Protein AF-X0UCB3-F1 (afdb_monomer_lite)

Secondary structure (DSSP, 8-state):
--HHHHHHHHT-TTS-TTHHHHHHHHHHHHHHHHHHHHHHHHHH--SSS---S--HHHHHHHHHHHHHHHHHHHHHHHHHH-GGGHHHHHHHHHHHHHHHHHHHHH-TTTTT---TTTSS--TT-

Structure (mmCIF, N/CA/C/O backbone):
data_AF-X0UCB3-F1
#
_entry.id   AF-X0UCB3-F1
#
loop_
_atom_site.group_PDB
_atom_site.id
_atom_site.type_symbol
_atom_site.label_atom_id
_atom_site.label_alt_id
_atom_site.label_comp_id
_atom_site.label_asym_id
_atom_site.label_entity_id
_atom_site.label_seq_id
_atom_site.pdbx_PDB_ins_code
_atom_site.Cartn_x
_atom_site.Cartn_y
_atom_site.Cartn_z
_atom_site.occupancy
_atom_site.B_iso_or_equiv
_atom_site.auth_seq_id
_atom_site.auth_comp_id
_atom_site.auth_asym_id
_atom_site.auth_atom_id
_atom_site.pdbx_PDB_model_num
ATOM 1 N N . MET A 1 1 ? -5.791 -3.302 28.616 1.00 54.75 1 MET A N 1
ATOM 2 C CA . MET A 1 1 ? -6.594 -3.937 27.545 1.00 54.75 1 MET A CA 1
ATOM 3 C C . MET A 1 1 ? -7.474 -5.002 28.193 1.00 54.75 1 MET A C 1
ATOM 5 O O . MET A 1 1 ? -6.932 -5.833 28.909 1.00 54.75 1 MET A O 1
ATOM 9 N N . ASN A 1 2 ? -8.802 -4.923 28.057 1.00 68.56 2 ASN A N 1
ATOM 10 C CA . ASN A 1 2 ? -9.739 -5.788 28.790 1.00 68.56 2 ASN A CA 1
ATOM 11 C C . ASN A 1 2 ? -9.780 -7.205 28.178 1.00 68.56 2 ASN A C 1
ATOM 13 O O . ASN A 1 2 ? -10.107 -7.358 27.002 1.00 68.56 2 ASN A O 1
ATOM 17 N N . LYS A 1 3 ? -9.448 -8.232 28.973 1.00 52.47 3 LYS A N 1
ATOM 18 C CA . LYS A 1 3 ? -9.380 -9.638 28.536 1.00 52.47 3 LYS A CA 1
ATOM 19 C C . LYS A 1 3 ? -10.722 -10.189 28.053 1.00 52.47 3 LYS A C 1
ATOM 21 O O . LYS A 1 3 ? -10.729 -10.947 27.089 1.00 52.47 3 LYS A O 1
ATOM 26 N N . GLU A 1 4 ? -11.839 -9.799 28.666 1.00 65.00 4 GLU A N 1
ATOM 27 C CA . GLU A 1 4 ? -13.165 -10.274 28.240 1.00 65.00 4 GLU A CA 1
ATOM 28 C C . GLU A 1 4 ? -13.554 -9.754 26.858 1.00 65.00 4 GLU A C 1
ATOM 30 O O . GLU A 1 4 ? -14.174 -10.455 26.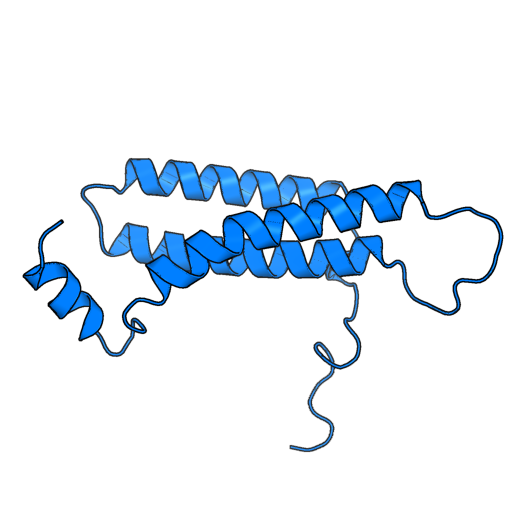062 1.00 65.00 4 GLU A O 1
ATOM 35 N N . TYR A 1 5 ? -13.138 -8.530 26.548 1.00 66.81 5 TYR A N 1
ATOM 36 C CA . TYR A 1 5 ? -13.438 -7.890 25.276 1.00 66.81 5 TYR A CA 1
ATOM 37 C C . TYR A 1 5 ? -12.687 -8.545 24.110 1.00 66.81 5 TYR A C 1
ATOM 39 O O . TYR A 1 5 ? -13.262 -8.803 23.056 1.00 66.81 5 TYR A O 1
ATOM 47 N N . ILE A 1 6 ? -11.413 -8.890 24.328 1.00 60.62 6 ILE A N 1
ATOM 48 C CA . ILE A 1 6 ? -10.615 -9.657 23.360 1.00 60.62 6 ILE A CA 1
ATOM 49 C C . ILE A 1 6 ? -11.225 -11.042 23.135 1.00 60.62 6 ILE A C 1
ATOM 51 O O . ILE A 1 6 ? -11.230 -11.521 22.006 1.00 60.62 6 ILE A O 1
ATOM 55 N N . LYS A 1 7 ? -11.783 -11.655 24.184 1.00 61.16 7 LYS A N 1
ATOM 56 C CA . LYS A 1 7 ? -12.466 -12.948 24.093 1.00 61.16 7 LYS A CA 1
ATOM 57 C C . LYS A 1 7 ? -13.717 -12.873 23.209 1.00 61.16 7 LYS A C 1
ATOM 59 O O . LYS A 1 7 ? -13.836 -13.662 22.286 1.00 61.16 7 LYS A O 1
ATOM 64 N N . LYS A 1 8 ? -14.566 -11.854 23.391 1.00 66.44 8 LYS A N 1
ATOM 65 C CA . LYS A 1 8 ? -15.746 -11.630 22.530 1.00 66.44 8 LYS A CA 1
ATOM 66 C C . LYS A 1 8 ? -15.393 -11.346 21.068 1.00 66.44 8 LYS A C 1
ATOM 68 O O . LYS A 1 8 ? -16.084 -11.813 20.172 1.00 66.44 8 LYS A O 1
ATOM 73 N N . LEU A 1 9 ? -14.320 -10.595 20.811 1.00 62.00 9 LEU A N 1
ATOM 74 C CA . LEU A 1 9 ? -13.821 -10.364 19.447 1.00 62.00 9 LEU A CA 1
ATOM 75 C C . LEU A 1 9 ? -13.249 -11.640 18.816 1.00 62.00 9 LEU A C 1
ATOM 77 O O . LEU A 1 9 ? -13.428 -11.855 17.624 1.00 62.00 9 LEU A O 1
ATOM 81 N N . ALA A 1 10 ? -12.594 -12.483 19.618 1.00 56.69 10 ALA A N 1
ATOM 82 C CA . ALA A 1 10 ? -12.103 -13.801 19.226 1.00 56.69 10 ALA A CA 1
ATOM 83 C C . ALA A 1 10 ? -13.219 -14.848 19.027 1.00 56.69 10 ALA A C 1
ATOM 85 O O . ALA A 1 10 ? -12.976 -15.929 18.506 1.00 56.69 10 ALA A O 1
ATOM 86 N N . GLU A 1 11 ? -14.439 -14.560 19.456 1.00 62.66 11 GLU A N 1
ATOM 87 C CA . GLU A 1 11 ? -15.598 -15.434 19.264 1.00 62.66 11 GLU A CA 1
ATOM 88 C C . GLU A 1 11 ? -16.462 -14.982 18.078 1.00 62.66 11 GLU A C 1
ATOM 90 O O . GLU A 1 11 ? -17.403 -15.681 17.709 1.00 62.66 11 GLU A O 1
ATOM 95 N N . ASN A 1 12 ? -16.153 -13.836 17.455 1.00 63.38 12 ASN A N 1
ATOM 96 C CA . ASN A 1 12 ? -16.884 -13.367 16.287 1.00 63.38 12 ASN A CA 1
ATOM 97 C C . ASN A 1 12 ? -16.484 -14.208 15.059 1.00 63.38 12 ASN A C 1
ATOM 99 O O . ASN A 1 12 ? -15.351 -14.091 14.600 1.00 63.38 12 ASN A O 1
ATOM 103 N N . PRO A 1 13 ? -17.396 -15.007 14.476 1.00 57.25 13 PRO A N 1
ATOM 104 C CA . PRO A 1 13 ? -17.077 -15.893 13.355 1.00 57.25 13 PRO A CA 1
ATOM 105 C C . PRO A 1 13 ? -16.646 -15.143 12.083 1.00 57.25 13 PRO A C 1
ATOM 107 O O . PRO A 1 13 ? -16.062 -15.753 11.191 1.00 57.25 13 PRO A O 1
ATOM 110 N N . ASN A 1 14 ? -16.893 -13.830 12.007 1.00 54.66 14 ASN A N 1
ATOM 111 C CA . ASN A 1 14 ? -16.440 -12.966 10.914 1.00 54.66 14 ASN A CA 1
ATOM 112 C C . ASN A 1 14 ? -15.039 -12.368 11.143 1.00 54.66 14 ASN A C 1
ATOM 114 O O . ASN A 1 14 ? -14.452 -11.832 10.206 1.00 54.66 14 ASN A O 1
ATOM 118 N N . LEU A 1 15 ? -14.501 -12.437 12.366 1.00 52.72 15 LEU A N 1
ATOM 119 C CA . LEU A 1 15 ? -13.152 -11.986 12.697 1.00 52.72 15 LEU A CA 1
ATOM 120 C C . LEU A 1 15 ? -12.299 -13.207 13.028 1.00 52.72 15 LEU A C 1
ATOM 122 O O . LEU A 1 15 ? -12.521 -13.875 14.033 1.00 52.72 15 LEU A O 1
ATOM 126 N N . ILE A 1 16 ? -11.264 -13.476 12.230 1.00 53.28 16 ILE A N 1
ATOM 127 C CA . ILE A 1 16 ? -10.306 -14.518 12.606 1.00 53.28 16 ILE A CA 1
ATOM 128 C C . ILE A 1 16 ? -9.565 -14.038 13.869 1.00 53.28 16 ILE A C 1
ATOM 130 O O . ILE A 1 16 ? -8.893 -12.996 13.837 1.00 53.28 16 ILE A O 1
ATOM 134 N N . PRO A 1 17 ? -9.669 -14.762 14.994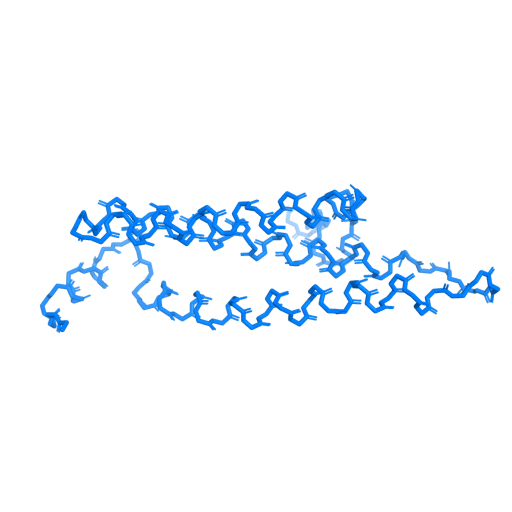 1.00 41.00 17 PRO A N 1
ATOM 135 C CA . PRO A 1 17 ? -9.139 -14.306 16.271 1.00 41.00 17 PRO A CA 1
ATOM 136 C C . PRO A 1 17 ? -7.630 -14.096 16.216 1.00 41.00 17 PRO A C 1
ATOM 138 O O . PRO A 1 17 ? -6.879 -14.988 15.832 1.00 41.00 17 PRO A O 1
ATOM 141 N N . GLY A 1 18 ? -7.168 -12.905 16.601 1.00 48.00 18 GLY A N 1
ATOM 142 C CA . GLY A 1 18 ? -5.739 -12.581 16.631 1.00 48.00 18 GLY A CA 1
ATOM 143 C C . GLY A 1 18 ? -5.111 -12.229 15.277 1.00 48.00 18 GLY A C 1
ATOM 144 O O . GLY A 1 18 ? -3.981 -11.741 15.278 1.00 48.00 18 GLY A O 1
ATOM 145 N N . ILE A 1 19 ? -5.826 -12.368 14.150 1.00 52.34 19 ILE A N 1
ATOM 146 C CA . ILE A 1 19 ? -5.284 -12.002 12.832 1.00 52.34 19 ILE A CA 1
ATOM 147 C C . ILE A 1 19 ? -5.002 -10.506 12.724 1.00 52.34 19 ILE A C 1
ATOM 149 O O . ILE A 1 19 ? -3.965 -10.155 12.190 1.00 52.34 19 ILE A O 1
ATOM 153 N N . TYR A 1 20 ? -5.832 -9.627 13.284 1.00 49.38 20 TYR A N 1
ATOM 154 C CA . TYR A 1 20 ? -5.631 -8.172 13.184 1.00 49.38 20 TYR A CA 1
ATOM 155 C C . TYR A 1 20 ? -4.306 -7.724 13.823 1.00 49.38 20 TYR A C 1
ATOM 157 O O . TYR A 1 20 ? -3.504 -7.033 13.206 1.00 49.38 20 TYR A O 1
ATOM 165 N N . ASN A 1 21 ? -3.990 -8.236 15.018 1.00 47.72 21 ASN A N 1
ATOM 166 C CA . ASN A 1 21 ? -2.721 -7.930 15.687 1.00 47.72 21 ASN A CA 1
ATOM 167 C C . ASN A 1 21 ? -1.498 -8.578 15.019 1.00 47.72 21 ASN A C 1
ATOM 169 O O . ASN A 1 21 ? -0.396 -8.050 15.153 1.00 47.72 21 ASN A O 1
ATOM 173 N N . TYR A 1 22 ? -1.661 -9.717 14.339 1.00 48.78 22 TYR A N 1
ATOM 174 C CA . TYR A 1 22 ? -0.558 -10.408 13.664 1.00 48.78 22 TYR A CA 1
ATOM 175 C C . TYR A 1 22 ? -0.326 -9.909 12.232 1.00 48.78 22 TYR A C 1
ATOM 177 O O . TYR A 1 22 ? 0.825 -9.729 11.840 1.00 48.78 22 TYR A O 1
ATOM 185 N N . CYS A 1 23 ? -1.387 -9.642 11.466 1.00 54.91 23 CYS A N 1
ATOM 186 C CA . CYS A 1 23 ? -1.302 -9.113 10.106 1.00 54.91 23 CYS A CA 1
ATOM 187 C C . CYS A 1 23 ? -0.695 -7.716 10.110 1.00 54.91 23 CYS A C 1
ATOM 189 O O . CYS A 1 23 ? 0.283 -7.502 9.404 1.00 54.91 23 CYS A O 1
ATOM 191 N N . ASP A 1 24 ? -1.190 -6.785 10.929 1.00 62.03 24 ASP A N 1
ATOM 192 C CA . ASP A 1 24 ? -0.751 -5.386 10.835 1.00 62.03 24 ASP A CA 1
ATOM 193 C C . ASP A 1 24 ? 0.691 -5.186 11.321 1.00 62.03 24 ASP A C 1
ATOM 195 O O . ASP A 1 24 ? 1.483 -4.483 10.686 1.00 62.03 24 ASP A O 1
ATOM 199 N N . ARG A 1 25 ? 1.091 -5.884 12.396 1.00 69.75 25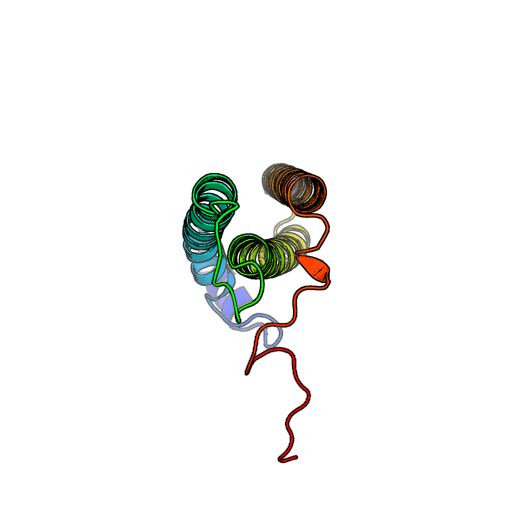 ARG A N 1
ATOM 200 C CA . ARG A 1 25 ? 2.487 -5.861 12.867 1.00 69.75 25 ARG A CA 1
ATOM 201 C C . ARG A 1 25 ? 3.464 -6.436 11.857 1.00 69.75 25 ARG A C 1
ATOM 203 O O . ARG A 1 25 ? 4.626 -6.036 11.858 1.00 69.75 25 ARG A O 1
ATOM 210 N N . TRP A 1 26 ? 3.024 -7.395 11.053 1.00 76.19 26 TRP A N 1
ATOM 211 C CA . TRP A 1 26 ? 3.870 -8.017 10.047 1.00 76.19 26 TRP A CA 1
ATOM 212 C C . TRP A 1 26 ? 3.877 -7.198 8.753 1.00 76.19 26 TRP A C 1
ATOM 214 O O . TRP A 1 26 ? 4.939 -6.973 8.169 1.00 76.19 26 TRP A O 1
ATOM 224 N N . TYR A 1 27 ? 2.722 -6.655 8.356 1.00 84.88 27 TYR A N 1
ATOM 225 C CA . TYR A 1 27 ? 2.586 -5.846 7.152 1.00 84.88 27 TYR A CA 1
ATOM 226 C C . TYR A 1 27 ? 3.386 -4.547 7.208 1.00 84.88 27 TYR A C 1
ATOM 228 O O . TYR A 1 27 ? 3.945 -4.184 6.181 1.00 84.88 27 TYR A O 1
ATOM 236 N N . GLN A 1 28 ? 3.556 -3.894 8.365 1.00 85.56 28 GLN A N 1
ATOM 237 C CA . GLN A 1 28 ? 4.408 -2.693 8.436 1.00 85.56 28 GLN A CA 1
ATOM 238 C C . GLN A 1 28 ? 5.852 -2.969 7.959 1.00 85.56 28 GLN A C 1
ATOM 240 O O . GLN A 1 28 ? 6.417 -2.199 7.184 1.00 85.56 28 GLN A O 1
ATOM 245 N N . HIS A 1 29 ? 6.437 -4.102 8.368 1.00 89.50 29 HIS A N 1
ATOM 246 C CA . HIS A 1 29 ? 7.797 -4.478 7.987 1.00 89.50 29 HIS A CA 1
ATOM 247 C C . HIS A 1 29 ? 7.829 -5.020 6.562 1.00 89.50 29 HIS A C 1
ATOM 249 O O . HIS A 1 29 ? 8.726 -4.686 5.792 1.00 89.50 29 HIS A O 1
ATOM 255 N N . PHE A 1 30 ? 6.827 -5.820 6.195 1.00 92.62 30 PHE A N 1
ATOM 256 C CA . PHE A 1 30 ? 6.711 -6.392 4.862 1.00 92.62 30 PHE A CA 1
ATOM 257 C C . PHE A 1 30 ? 6.555 -5.319 3.773 1.00 92.62 30 PHE A C 1
ATOM 259 O O . PHE A 1 30 ? 7.252 -5.365 2.761 1.00 92.62 30 PHE A O 1
ATOM 266 N N . ILE A 1 31 ? 5.685 -4.327 3.992 1.00 95.00 31 ILE A N 1
ATOM 267 C CA . ILE A 1 31 ? 5.489 -3.192 3.081 1.00 95.00 31 ILE A CA 1
ATOM 268 C C . ILE A 1 31 ? 6.807 -2.435 2.924 1.00 95.00 31 ILE A C 1
ATOM 270 O O . ILE A 1 31 ? 7.233 -2.193 1.797 1.00 95.00 31 ILE A O 1
ATOM 274 N N . TYR A 1 32 ? 7.490 -2.129 4.032 1.00 94.62 32 TYR A N 1
ATOM 275 C CA . TYR A 1 32 ? 8.777 -1.436 3.998 1.00 94.62 32 TYR A CA 1
ATOM 276 C C . TYR A 1 32 ? 9.811 -2.171 3.134 1.00 94.62 32 TYR A C 1
ATOM 278 O O . TYR A 1 32 ? 10.337 -1.588 2.188 1.00 94.62 32 TYR A O 1
ATOM 286 N N . VAL A 1 33 ? 10.064 -3.461 3.390 1.00 95.12 33 VAL A N 1
ATOM 287 C CA . VAL A 1 33 ? 11.091 -4.203 2.636 1.00 95.12 33 VAL A CA 1
ATOM 288 C C . VAL A 1 33 ? 10.738 -4.359 1.156 1.00 95.12 33 VAL A C 1
ATOM 290 O O . VAL A 1 33 ? 11.639 -4.400 0.319 1.00 95.12 33 VAL A O 1
ATOM 293 N N . LYS A 1 34 ? 9.447 -4.434 0.808 1.00 95.38 34 LYS A N 1
ATOM 294 C CA . LYS A 1 34 ? 9.005 -4.520 -0.591 1.00 95.38 34 LYS A CA 1
ATOM 295 C C . LYS A 1 34 ? 9.127 -3.191 -1.324 1.00 95.38 34 LYS A C 1
ATOM 297 O O . LYS A 1 34 ? 9.559 -3.194 -2.471 1.00 95.38 34 LYS A O 1
ATOM 302 N N . LEU A 1 35 ? 8.837 -2.073 -0.664 1.00 96.06 35 LEU A N 1
ATOM 303 C CA . LEU A 1 35 ? 9.050 -0.750 -1.249 1.00 96.06 35 LEU A CA 1
ATOM 304 C C . LEU A 1 35 ? 10.536 -0.429 -1.418 1.00 96.06 35 LEU A C 1
ATOM 306 O O . LEU A 1 35 ? 10.912 0.093 -2.459 1.00 96.06 35 LEU A O 1
ATOM 310 N N . ILE A 1 36 ? 11.388 -0.786 -0.451 1.00 94.25 36 ILE A N 1
ATOM 311 C CA . ILE A 1 36 ? 12.842 -0.620 -0.600 1.00 94.25 36 ILE A CA 1
ATOM 312 C C . ILE A 1 36 ? 13.359 -1.421 -1.796 1.00 94.25 36 ILE A C 1
ATOM 314 O O . ILE A 1 36 ? 14.076 -0.860 -2.616 1.00 94.25 36 ILE A O 1
ATOM 318 N N . ARG A 1 37 ? 12.935 -2.683 -1.954 1.00 92.19 37 ARG A N 1
ATOM 319 C CA . ARG A 1 37 ? 13.303 -3.483 -3.132 1.00 92.19 37 ARG A CA 1
ATOM 320 C C . ARG A 1 37 ? 12.809 -2.884 -4.443 1.00 92.19 37 ARG A C 1
ATOM 322 O O . ARG A 1 37 ? 13.579 -2.831 -5.390 1.00 92.19 37 ARG A O 1
ATOM 329 N N . ALA A 1 38 ? 11.568 -2.400 -4.487 1.00 93.56 38 ALA A N 1
ATOM 330 C CA . ALA A 1 38 ? 11.034 -1.747 -5.679 1.00 93.56 38 ALA A CA 1
ATOM 331 C C . ALA A 1 38 ? 11.866 -0.516 -6.072 1.00 93.56 38 ALA A C 1
ATOM 333 O O . ALA A 1 38 ? 12.231 -0.348 -7.231 1.00 93.56 38 ALA A O 1
ATOM 334 N N . VAL A 1 39 ? 12.213 0.318 -5.087 1.00 92.75 39 VAL A N 1
ATOM 335 C CA . VAL A 1 39 ? 13.025 1.522 -5.299 1.00 92.75 39 VAL A CA 1
ATOM 336 C C . VAL A 1 39 ? 14.448 1.164 -5.724 1.00 92.75 39 VAL A C 1
ATOM 338 O O . VAL A 1 39 ? 14.942 1.747 -6.679 1.00 92.75 39 VAL A O 1
ATOM 341 N N . GLN A 1 40 ? 15.100 0.210 -5.056 1.00 89.44 40 GLN A N 1
ATOM 342 C CA . GLN A 1 40 ? 16.450 -0.238 -5.417 1.00 89.44 40 GLN A CA 1
ATOM 343 C C . GLN A 1 40 ? 16.492 -0.830 -6.827 1.00 89.44 40 GLN A C 1
ATOM 345 O O . GLN A 1 40 ? 17.326 -0.409 -7.622 1.00 89.44 40 GLN A O 1
ATOM 350 N N . GLY A 1 41 ? 15.538 -1.705 -7.167 1.00 86.31 41 GLY A N 1
ATOM 351 C CA . GLY A 1 41 ? 15.422 -2.283 -8.506 1.00 86.31 41 GLY A CA 1
ATOM 352 C C . GLY A 1 41 ? 15.330 -1.211 -9.593 1.00 86.31 41 GLY A C 1
ATOM 353 O O . GLY A 1 41 ? 16.029 -1.295 -10.593 1.00 86.31 41 GLY A O 1
ATOM 354 N N . GLN A 1 42 ? 14.593 -0.123 -9.345 1.00 84.50 42 GLN A N 1
ATOM 355 C CA . GLN A 1 42 ? 14.493 0.991 -10.293 1.00 84.50 42 GLN A CA 1
ATOM 356 C C . GLN A 1 42 ? 15.841 1.684 -10.590 1.00 84.50 42 GLN A C 1
ATOM 358 O O . GLN A 1 42 ? 15.993 2.278 -11.655 1.00 84.50 42 GLN A O 1
ATOM 363 N N . PHE A 1 43 ? 16.802 1.655 -9.661 1.00 79.00 43 PHE A N 1
ATOM 364 C CA . PHE A 1 43 ? 18.133 2.252 -9.847 1.00 79.00 43 PHE A CA 1
ATOM 365 C C . PHE A 1 43 ? 19.190 1.249 -10.330 1.00 79.00 43 PHE A C 1
ATOM 367 O O . PHE A 1 43 ? 20.180 1.663 -10.931 1.00 79.00 43 PHE A O 1
ATOM 374 N N . GLU A 1 44 ? 19.007 -0.040 -10.040 1.00 72.06 44 GLU A N 1
ATOM 375 C CA . GLU A 1 44 ? 19.932 -1.121 -10.410 1.00 72.06 44 GLU A CA 1
ATOM 376 C C . GLU A 1 44 ? 19.687 -1.652 -11.836 1.00 72.06 44 GLU A C 1
ATOM 378 O O . GLU A 1 44 ? 20.585 -2.252 -12.428 1.00 72.06 44 GLU A O 1
ATOM 383 N N . GLU A 1 45 ? 18.516 -1.383 -12.423 1.00 64.12 45 GLU A N 1
ATOM 384 C CA . GLU A 1 45 ? 18.202 -1.660 -13.830 1.00 64.12 45 GLU A CA 1
ATOM 385 C C . GLU A 1 45 ? 19.143 -0.867 -14.769 1.00 64.12 45 GLU A C 1
ATOM 387 O O . GLU A 1 45 ? 18.975 0.330 -15.017 1.00 64.12 45 GLU A O 1
ATOM 392 N N . THR A 1 46 ? 20.174 -1.534 -15.298 1.00 54.66 46 THR A N 1
ATOM 393 C CA . THR A 1 46 ? 21.093 -0.950 -16.290 1.00 54.66 46 THR A CA 1
ATOM 394 C C . THR A 1 46 ? 20.509 -1.059 -17.709 1.00 54.66 46 THR A C 1
ATOM 396 O O . THR A 1 46 ? 19.942 -2.092 -18.055 1.00 54.66 46 THR A O 1
ATOM 399 N N . PRO A 1 47 ? 20.675 -0.050 -18.596 1.00 53.22 47 PRO A N 1
ATOM 400 C CA . PRO A 1 47 ? 20.105 -0.074 -19.956 1.00 53.22 47 PRO A CA 1
ATOM 401 C C . PRO A 1 47 ? 20.688 -1.155 -20.881 1.00 53.22 47 PRO A C 1
ATOM 403 O O . PRO A 1 47 ? 20.258 -1.302 -22.024 1.00 53.22 47 PRO A O 1
ATOM 406 N N . GLN A 1 48 ? 21.728 -1.859 -20.436 1.00 47.94 48 GLN A N 1
ATOM 407 C CA . GLN A 1 48 ? 22.546 -2.741 -21.256 1.00 47.94 48 GLN A CA 1
ATOM 408 C C . GLN A 1 48 ? 22.210 -4.199 -20.956 1.00 47.94 48 GLN A C 1
ATOM 410 O O . GLN A 1 48 ? 22.957 -4.894 -20.284 1.00 47.94 48 GLN A O 1
ATOM 415 N N . GLY A 1 49 ? 21.079 -4.620 -21.524 1.00 53.75 49 GLY A N 1
ATOM 416 C CA . GLY A 1 49 ? 20.870 -5.945 -22.106 1.00 53.75 49 GLY A CA 1
ATOM 417 C C . GLY A 1 49 ? 21.019 -7.152 -21.183 1.00 53.75 49 GLY A C 1
ATOM 418 O O . GLY A 1 49 ? 22.130 -7.625 -20.972 1.00 53.75 49 GLY A O 1
ATOM 419 N N . LEU A 1 50 ? 19.875 -7.713 -20.774 1.00 49.38 50 LEU A N 1
ATOM 420 C CA . LEU A 1 50 ? 19.459 -9.120 -20.964 1.00 49.38 50 LEU A CA 1
ATOM 421 C C . LEU A 1 50 ? 18.231 -9.458 -20.086 1.00 49.38 50 LEU A C 1
ATOM 423 O O . LEU A 1 50 ? 18.168 -10.534 -19.504 1.00 49.38 50 LEU A O 1
ATOM 427 N N . ASP A 1 51 ? 17.227 -8.585 -19.982 1.00 52.44 51 ASP A N 1
ATOM 428 C CA . ASP A 1 51 ? 16.022 -8.946 -19.229 1.00 52.44 51 ASP A CA 1
ATOM 429 C C . ASP A 1 51 ? 14.996 -9.605 -20.153 1.00 52.44 51 ASP A C 1
ATOM 431 O O . ASP A 1 51 ? 14.088 -8.988 -20.701 1.00 52.44 51 ASP A O 1
ATOM 435 N N . GLU A 1 52 ? 15.144 -10.922 -20.295 1.00 52.41 52 GLU A N 1
ATOM 436 C CA . GLU A 1 52 ? 14.066 -11.831 -20.712 1.00 52.41 52 GLU A CA 1
ATOM 437 C C . GLU A 1 52 ? 12.898 -11.831 -19.693 1.00 52.41 52 GLU A C 1
ATOM 439 O O . GLU A 1 52 ? 11.851 -12.438 -19.923 1.00 52.41 52 GLU A O 1
ATOM 444 N N . PHE A 1 53 ? 13.065 -11.131 -18.562 1.00 54.47 53 PHE A N 1
ATOM 445 C CA . PHE A 1 53 ? 12.139 -11.073 -17.441 1.00 54.47 53 PHE A CA 1
ATOM 446 C C . PHE A 1 53 ? 11.480 -9.690 -17.285 1.00 54.47 53 PHE A C 1
ATOM 448 O O . PHE A 1 53 ? 12.103 -8.664 -17.546 1.00 54.47 53 PHE A O 1
ATOM 455 N N . PRO A 1 54 ? 10.212 -9.634 -16.836 1.00 60.88 54 PRO A N 1
ATOM 456 C CA . PRO A 1 54 ? 9.541 -8.380 -16.509 1.00 60.88 54 PRO A CA 1
ATOM 457 C C . PRO A 1 54 ? 10.271 -7.597 -15.412 1.00 60.88 54 PRO A C 1
ATOM 459 O O . PRO A 1 54 ? 10.849 -8.187 -14.502 1.00 60.88 54 PRO A O 1
ATOM 462 N N . LYS A 1 55 ? 10.130 -6.270 -15.452 1.00 70.19 55 LYS A N 1
ATOM 463 C CA . LYS A 1 55 ? 10.691 -5.312 -14.495 1.00 70.19 55 LYS A CA 1
ATOM 464 C C . LYS A 1 55 ? 10.410 -5.708 -13.030 1.00 70.19 55 LYS A C 1
ATOM 466 O O . LYS A 1 55 ? 9.269 -5.623 -12.567 1.00 70.19 55 LYS A O 1
ATOM 471 N N . ASP A 1 56 ? 11.437 -6.138 -12.289 1.00 77.81 56 ASP A N 1
ATOM 472 C CA . ASP A 1 56 ? 11.290 -6.639 -10.905 1.00 77.81 56 ASP A CA 1
ATOM 473 C C . ASP A 1 56 ? 10.767 -5.557 -9.940 1.00 77.81 56 ASP A C 1
ATOM 475 O O . ASP A 1 56 ? 10.031 -5.845 -8.985 1.00 77.81 56 ASP A O 1
ATOM 479 N N . SER A 1 57 ? 11.076 -4.286 -10.223 1.00 90.69 57 SER A N 1
ATOM 480 C CA . SER A 1 57 ? 10.633 -3.149 -9.414 1.00 90.69 57 SER A CA 1
ATOM 481 C C . SER A 1 57 ? 9.104 -3.002 -9.371 1.00 90.69 57 SER A C 1
ATOM 483 O O . SER A 1 57 ? 8.538 -2.871 -8.278 1.00 90.69 57 SER A O 1
ATOM 485 N N . ASP A 1 58 ? 8.411 -3.135 -10.508 1.00 92.50 58 ASP A N 1
ATOM 486 C CA . ASP A 1 58 ? 6.940 -3.097 -10.570 1.00 92.50 58 ASP A CA 1
ATOM 487 C C . ASP A 1 58 ? 6.304 -4.309 -9.870 1.00 92.50 58 ASP A C 1
ATOM 489 O O . ASP A 1 58 ? 5.285 -4.176 -9.184 1.00 92.50 58 ASP A O 1
ATOM 493 N N . GLY A 1 59 ? 6.930 -5.487 -9.953 1.00 92.62 59 GLY A N 1
ATOM 494 C CA . GLY A 1 59 ? 6.479 -6.682 -9.237 1.00 92.62 59 GLY A CA 1
ATOM 495 C C . GLY A 1 59 ? 6.568 -6.531 -7.717 1.00 92.62 59 GLY A C 1
ATOM 496 O O . GLY A 1 59 ? 5.618 -6.843 -6.986 1.00 92.62 59 GLY A O 1
ATOM 497 N N . SER A 1 60 ? 7.683 -5.991 -7.225 1.00 95.19 60 SER A N 1
ATOM 498 C CA . SER A 1 60 ? 7.865 -5.668 -5.807 1.00 95.19 60 SER A CA 1
ATOM 499 C C . SER A 1 60 ? 6.876 -4.596 -5.331 1.00 95.19 60 SER A C 1
ATOM 501 O O . SER A 1 60 ? 6.258 -4.762 -4.271 1.00 95.19 60 SER A O 1
ATOM 503 N N . ALA A 1 61 ? 6.650 -3.551 -6.134 1.00 96.44 61 ALA A N 1
ATOM 504 C CA . ALA A 1 61 ? 5.653 -2.520 -5.859 1.00 96.44 61 ALA A CA 1
ATOM 505 C C . ALA A 1 61 ? 4.226 -3.094 -5.824 1.00 96.44 61 ALA A C 1
ATOM 507 O O . ALA A 1 61 ? 3.474 -2.791 -4.894 1.00 96.44 61 ALA A O 1
ATOM 508 N N . LYS A 1 62 ? 3.862 -4.004 -6.742 1.00 96.19 62 LYS A N 1
ATOM 509 C CA . LYS A 1 62 ? 2.555 -4.687 -6.738 1.00 96.19 62 LYS A CA 1
ATOM 510 C C . LYS A 1 62 ? 2.294 -5.405 -5.423 1.00 96.19 62 LYS A C 1
ATOM 512 O O . LYS A 1 62 ? 1.215 -5.300 -4.839 1.00 96.19 62 LYS A O 1
ATOM 517 N N . VAL A 1 63 ? 3.287 -6.154 -4.947 1.00 95.62 63 VAL A N 1
ATOM 518 C CA . VAL A 1 63 ? 3.172 -6.922 -3.704 1.00 95.62 63 VAL A CA 1
ATOM 519 C C . VAL A 1 63 ? 3.014 -5.994 -2.496 1.00 95.62 63 VAL A C 1
ATOM 521 O O . VAL A 1 63 ? 2.199 -6.284 -1.617 1.00 95.62 63 VAL A O 1
ATOM 524 N N . ALA A 1 64 ? 3.733 -4.868 -2.467 1.00 96.62 64 ALA A N 1
ATOM 525 C CA . ALA A 1 64 ? 3.551 -3.845 -1.439 1.00 96.62 64 ALA A CA 1
ATOM 526 C C . ALA A 1 64 ? 2.136 -3.244 -1.479 1.00 96.62 64 ALA A C 1
ATOM 528 O O . ALA A 1 64 ? 1.487 -3.150 -0.440 1.00 96.62 64 ALA A O 1
ATOM 529 N N . LEU A 1 65 ? 1.623 -2.908 -2.665 1.00 97.44 65 LEU A N 1
ATOM 530 C CA . LEU A 1 65 ? 0.277 -2.357 -2.846 1.00 97.44 65 LEU A CA 1
ATOM 531 C C . LEU A 1 65 ? -0.819 -3.316 -2.359 1.00 97.44 65 LEU A C 1
ATOM 533 O O . LEU A 1 65 ? -1.723 -2.892 -1.644 1.00 97.44 65 LEU A O 1
ATOM 537 N N . ILE A 1 66 ? -0.701 -4.617 -2.648 1.00 94.81 66 ILE A N 1
ATOM 538 C CA . ILE A 1 66 ? -1.628 -5.643 -2.135 1.00 94.81 66 ILE A CA 1
ATOM 539 C C . ILE A 1 66 ? -1.612 -5.687 -0.600 1.00 94.81 66 ILE A C 1
ATOM 541 O O . ILE A 1 66 ? -2.663 -5.810 0.033 1.00 94.81 66 ILE A O 1
ATOM 545 N N . ALA A 1 67 ? -0.431 -5.599 0.014 1.00 94.19 67 ALA A N 1
ATOM 546 C CA . ALA A 1 67 ? -0.301 -5.558 1.468 1.00 94.19 67 ALA A CA 1
ATOM 547 C C . ALA A 1 67 ? -0.907 -4.278 2.068 1.00 94.19 67 ALA A C 1
ATOM 549 O O . ALA A 1 67 ? -1.588 -4.348 3.093 1.00 94.19 67 ALA A O 1
ATOM 550 N N . ILE A 1 68 ? -0.717 -3.127 1.415 1.00 95.12 68 ILE A N 1
ATOM 551 C CA . ILE A 1 68 ? -1.320 -1.856 1.828 1.00 95.12 68 ILE A CA 1
ATOM 552 C C . ILE A 1 68 ? -2.848 -1.932 1.748 1.00 95.12 68 ILE A C 1
ATOM 554 O O . ILE A 1 68 ? -3.509 -1.587 2.723 1.00 95.12 68 ILE A O 1
ATOM 558 N N . ASP A 1 69 ? -3.424 -2.439 0.653 1.00 94.69 69 ASP A N 1
ATOM 559 C CA . ASP A 1 69 ? -4.883 -2.553 0.513 1.00 94.69 69 ASP A CA 1
ATOM 560 C C . ASP A 1 69 ? -5.490 -3.477 1.578 1.00 94.69 69 ASP A C 1
ATOM 562 O O . ASP A 1 69 ? -6.515 -3.152 2.179 1.00 94.69 69 ASP A O 1
ATOM 566 N N . ARG A 1 70 ? -4.826 -4.602 1.877 1.00 91.12 70 ARG A N 1
ATOM 567 C CA . ARG A 1 70 ? -5.236 -5.499 2.969 1.00 91.12 70 ARG A CA 1
ATOM 568 C C . ARG A 1 70 ? -5.155 -4.822 4.333 1.00 91.12 70 ARG A C 1
ATOM 570 O O . ARG A 1 70 ? -6.059 -5.005 5.143 1.00 91.12 70 ARG A O 1
ATOM 577 N N . SER A 1 71 ? -4.115 -4.024 4.563 1.00 91.19 71 SER A N 1
ATOM 578 C CA . SER A 1 71 ? -3.964 -3.253 5.802 1.00 91.19 71 SER A CA 1
ATOM 579 C C . SER A 1 71 ? -5.073 -2.203 5.924 1.00 91.19 71 SER A C 1
ATOM 581 O O . SER A 1 71 ? -5.718 -2.113 6.961 1.00 91.19 71 SER A O 1
ATOM 583 N N . ILE A 1 72 ? -5.376 -1.458 4.854 1.00 90.69 72 ILE A N 1
ATOM 584 C CA . ILE A 1 72 ? -6.481 -0.482 4.831 1.00 90.69 72 ILE A CA 1
ATOM 585 C C . ILE A 1 72 ? -7.815 -1.166 5.150 1.00 90.69 72 ILE A C 1
ATOM 587 O O . ILE A 1 72 ? -8.581 -0.653 5.963 1.00 90.69 72 ILE A O 1
ATOM 591 N N . ALA A 1 73 ? -8.089 -2.332 4.557 1.00 86.88 73 ALA A N 1
ATOM 592 C CA . ALA A 1 73 ? -9.309 -3.086 4.835 1.00 86.88 73 ALA A CA 1
ATOM 593 C C . ALA A 1 73 ? -9.389 -3.546 6.305 1.00 86.88 73 ALA A C 1
ATOM 595 O O . ALA A 1 73 ? -10.433 -3.389 6.941 1.00 86.88 73 ALA A O 1
ATOM 596 N N . ALA A 1 74 ? -8.289 -4.063 6.863 1.00 84.62 74 ALA A N 1
ATOM 597 C CA . ALA A 1 74 ? -8.220 -4.509 8.254 1.00 84.62 74 ALA A CA 1
ATOM 598 C C . ALA A 1 74 ? -8.437 -3.351 9.243 1.00 84.62 74 ALA A C 1
ATOM 600 O O . ALA A 1 74 ? -9.328 -3.424 10.094 1.00 84.62 74 ALA A O 1
ATOM 601 N N . TRP A 1 75 ? -7.701 -2.246 9.083 1.00 87.38 75 TRP A N 1
ATOM 602 C CA . TRP A 1 75 ? -7.870 -1.040 9.900 1.00 87.38 75 TRP A CA 1
ATOM 603 C C . TRP A 1 75 ? -9.254 -0.405 9.722 1.00 87.38 75 TRP A C 1
ATOM 605 O O . TRP A 1 75 ? -9.819 0.120 10.682 1.00 87.38 75 TRP A O 1
ATOM 615 N N . GLY A 1 76 ? -9.838 -0.503 8.524 1.00 87.88 76 GLY A N 1
ATOM 616 C CA . GLY A 1 76 ? -11.208 -0.083 8.241 1.00 87.88 76 GLY A CA 1
ATOM 617 C C . GLY A 1 76 ? -12.222 -0.812 9.121 1.00 87.88 76 GLY A C 1
ATOM 618 O O . GLY A 1 76 ? -13.021 -0.160 9.791 1.00 87.88 76 GLY A O 1
ATOM 619 N N . GLN A 1 77 ? -12.122 -2.142 9.215 1.00 84.50 77 GLN A N 1
ATOM 620 C CA . GLN A 1 77 ? -12.974 -2.920 10.120 1.00 84.50 77 GLN A CA 1
ATOM 621 C C . GLN A 1 77 ? -12.698 -2.619 11.595 1.00 84.50 77 GLN A C 1
ATOM 623 O O . GLN A 1 77 ? -13.627 -2.491 12.393 1.00 84.50 77 GLN A O 1
ATOM 628 N N . MET A 1 78 ? -11.431 -2.444 11.986 1.00 81.25 78 MET A N 1
ATOM 629 C CA . MET A 1 78 ? -11.108 -2.057 13.364 1.00 81.25 78 MET A CA 1
ATOM 630 C C . MET A 1 78 ? -11.761 -0.720 13.736 1.00 81.25 78 MET A C 1
ATOM 632 O O . MET A 1 78 ? -12.284 -0.566 14.837 1.00 81.25 78 MET A O 1
ATOM 636 N N . ARG A 1 79 ? -11.819 0.246 12.819 1.00 83.25 79 ARG A N 1
ATOM 637 C CA . ARG A 1 79 ? -12.466 1.534 13.090 1.00 83.25 79 ARG A CA 1
ATOM 638 C C . ARG A 1 79 ? -13.948 1.399 13.454 1.00 83.25 79 ARG A C 1
ATOM 640 O O . ARG A 1 79 ? -14.435 2.177 14.272 1.00 83.25 79 ARG A O 1
ATOM 647 N N . GLU A 1 80 ? -14.654 0.433 12.871 1.00 81.12 80 GLU A N 1
ATOM 648 C CA . GLU A 1 80 ? -16.070 0.166 13.162 1.00 81.12 80 GLU A CA 1
ATOM 649 C C . GLU A 1 80 ? -16.262 -0.490 14.537 1.00 81.12 80 GLU A C 1
ATOM 651 O O . GLU A 1 80 ? -17.208 -0.170 15.256 1.00 81.12 80 GLU A O 1
ATOM 656 N N . HIS A 1 81 ? -15.335 -1.362 14.939 1.00 81.25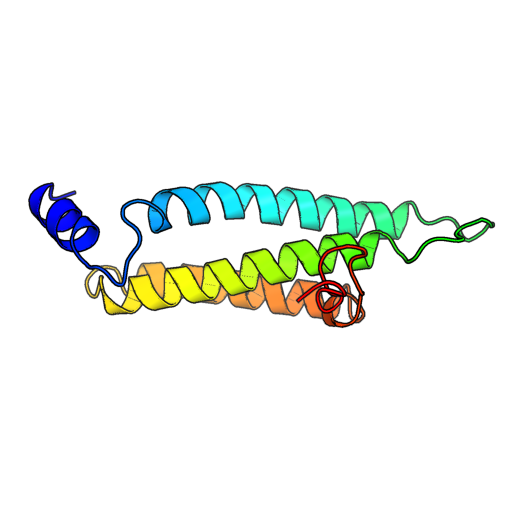 81 HIS A N 1
ATOM 657 C CA . HIS A 1 81 ? -15.415 -2.108 16.197 1.00 81.25 81 HIS A CA 1
ATOM 658 C C . HIS A 1 81 ? -14.791 -1.396 17.408 1.00 81.25 81 HIS A C 1
ATOM 660 O O . HIS A 1 81 ? -15.030 -1.807 18.544 1.00 81.25 81 HIS A O 1
ATOM 666 N N . PHE A 1 82 ? -13.995 -0.342 17.205 1.00 77.88 82 PHE A N 1
ATOM 667 C CA . PHE A 1 82 ? -13.290 0.378 18.273 1.00 77.88 82 PHE A CA 1
ATOM 668 C C . PHE A 1 82 ? -13.591 1.889 18.250 1.00 77.88 82 PHE A C 1
ATOM 670 O O . PHE A 1 82 ? -12.691 2.699 18.006 1.00 77.88 82 PHE A O 1
ATOM 677 N N . PRO A 1 83 ? -14.835 2.312 18.549 1.00 79.62 83 PRO A N 1
ATOM 678 C CA . PRO A 1 83 ? -15.245 3.714 18.442 1.00 79.62 83 PRO A CA 1
ATOM 679 C C . PRO A 1 83 ? -14.453 4.659 19.358 1.00 79.62 83 PRO A C 1
ATOM 681 O O . PRO A 1 83 ? -14.315 5.834 19.036 1.00 79.62 83 PRO A O 1
ATOM 684 N N . GLN A 1 84 ? -13.875 4.163 20.460 1.00 83.81 84 GLN A N 1
ATOM 685 C CA . GLN A 1 84 ? -13.050 4.970 21.372 1.00 83.81 84 GLN A CA 1
ATOM 686 C C . GLN A 1 84 ? -11.665 5.316 20.804 1.00 83.81 84 GLN A C 1
ATOM 688 O O . GLN A 1 84 ? -11.002 6.197 21.335 1.00 83.81 84 GLN A O 1
ATOM 693 N N . ARG A 1 85 ? -11.207 4.611 19.761 1.00 78.62 85 ARG A N 1
ATOM 694 C CA . ARG A 1 85 ? -9.919 4.843 19.076 1.00 78.62 85 ARG A CA 1
ATOM 695 C C . ARG A 1 85 ? -10.117 5.260 17.621 1.00 78.62 85 ARG A C 1
ATOM 697 O O . ARG A 1 85 ? -9.231 5.089 16.790 1.00 78.62 85 ARG A O 1
ATOM 704 N N . ARG A 1 86 ? -11.315 5.746 17.288 1.00 78.88 86 ARG A N 1
ATOM 705 C CA . ARG A 1 86 ? -11.723 6.011 15.908 1.00 78.88 86 ARG A CA 1
ATOM 706 C C . ARG A 1 86 ? -10.791 6.991 15.197 1.00 78.88 86 ARG A C 1
ATOM 708 O O . ARG A 1 86 ? -10.508 6.774 14.020 1.00 78.88 86 ARG A O 1
ATOM 715 N N . ASP A 1 87 ? -10.340 8.022 15.903 1.00 83.00 87 ASP A N 1
ATOM 716 C CA . ASP A 1 87 ? -9.482 9.069 15.345 1.00 83.00 87 ASP A CA 1
ATOM 717 C C . ASP A 1 87 ? -8.038 8.572 15.183 1.00 83.00 87 ASP A C 1
ATOM 719 O O . ASP A 1 87 ? -7.495 8.671 14.088 1.00 83.00 87 ASP A O 1
ATOM 723 N N . ASP A 1 88 ? -7.478 7.878 16.183 1.00 85.44 88 ASP A N 1
ATOM 724 C CA . ASP A 1 88 ? -6.160 7.228 16.065 1.00 85.44 88 ASP A CA 1
ATOM 725 C C . ASP A 1 88 ? -6.098 6.263 14.863 1.00 85.44 88 ASP A C 1
ATOM 727 O O . ASP A 1 88 ? -5.119 6.211 14.119 1.00 85.44 88 ASP A O 1
ATOM 731 N N . ILE A 1 89 ? -7.160 5.474 14.655 1.00 85.31 89 ILE A N 1
ATOM 732 C CA . ILE A 1 89 ? -7.255 4.542 13.523 1.00 85.31 89 ILE A CA 1
ATOM 733 C C . ILE A 1 89 ? -7.400 5.304 12.199 1.00 85.31 89 ILE A C 1
ATOM 735 O O . ILE A 1 89 ? -6.876 4.869 11.171 1.00 85.31 89 ILE A O 1
ATOM 739 N N . LEU A 1 90 ? -8.103 6.440 12.205 1.00 88.56 90 LEU A N 1
ATOM 740 C CA . LEU A 1 90 ? -8.237 7.285 11.023 1.00 88.56 90 LEU A CA 1
ATOM 741 C C . LEU A 1 90 ? -6.874 7.822 10.573 1.00 88.56 90 LEU A C 1
ATOM 743 O O . LEU A 1 90 ? -6.597 7.795 9.375 1.00 88.56 90 LEU A O 1
ATOM 747 N N . ASP A 1 91 ? -6.010 8.224 11.503 1.00 89.50 91 ASP A N 1
ATOM 748 C CA . ASP A 1 91 ? -4.657 8.682 11.178 1.00 89.50 91 ASP A CA 1
ATOM 749 C C . ASP A 1 91 ? -3.842 7.585 10.480 1.00 89.50 91 ASP A C 1
ATOM 751 O O . ASP A 1 91 ? -3.221 7.826 9.440 1.00 89.50 91 ASP A O 1
ATOM 755 N N . VAL A 1 92 ? -3.911 6.344 10.977 1.00 90.00 92 VAL A N 1
ATOM 756 C CA . VAL A 1 92 ? -3.262 5.187 10.333 1.00 90.00 92 VAL A CA 1
ATOM 757 C C . VAL A 1 92 ? -3.796 4.969 8.915 1.00 90.00 92 VAL A C 1
ATOM 759 O O . VAL A 1 92 ? -3.012 4.806 7.976 1.00 90.00 92 VAL A O 1
ATOM 762 N N . LEU A 1 93 ? -5.118 5.012 8.729 1.00 91.56 93 LEU A N 1
ATOM 763 C CA . LEU A 1 93 ? -5.751 4.862 7.415 1.00 91.56 93 LEU A CA 1
ATOM 764 C C . LEU A 1 93 ? -5.312 5.959 6.436 1.00 91.56 93 LEU A C 1
ATOM 766 O O . LEU A 1 93 ? -5.020 5.666 5.275 1.00 91.56 93 LEU A O 1
ATOM 770 N N . VAL A 1 94 ? -5.206 7.207 6.900 1.00 95.69 94 VAL A N 1
ATOM 771 C CA . VAL A 1 94 ? -4.703 8.331 6.099 1.00 95.69 94 VAL A CA 1
ATOM 772 C C . VAL A 1 94 ? -3.246 8.102 5.694 1.00 95.69 94 VAL A C 1
ATOM 774 O O . VAL A 1 94 ? -2.883 8.351 4.542 1.00 95.69 94 VAL A O 1
ATOM 777 N N . HIS A 1 95 ? -2.400 7.611 6.601 1.00 95.12 95 HIS A N 1
ATOM 778 C CA . HIS A 1 95 ? -1.009 7.293 6.280 1.00 95.12 95 HIS A CA 1
ATOM 779 C C . HIS A 1 95 ? -0.886 6.169 5.245 1.00 95.12 95 HIS A C 1
ATOM 781 O O . HIS A 1 95 ? -0.110 6.307 4.296 1.00 95.12 95 HIS A O 1
ATOM 787 N N . LEU A 1 96 ? -1.672 5.098 5.383 1.00 95.25 96 LEU A N 1
ATOM 788 C CA . LEU A 1 96 ? -1.691 3.985 4.431 1.00 95.25 96 LEU A CA 1
ATOM 789 C C . LEU A 1 96 ? -2.180 4.423 3.043 1.00 95.25 96 LEU A C 1
ATOM 791 O O . LEU A 1 96 ? -1.550 4.080 2.044 1.00 95.25 96 LEU A O 1
ATOM 795 N N . ASP A 1 97 ? -3.244 5.225 2.964 1.00 97.62 97 ASP A N 1
ATOM 796 C CA . ASP A 1 97 ? -3.749 5.740 1.685 1.00 97.62 97 ASP A CA 1
ATOM 797 C C . ASP A 1 97 ? -2.742 6.682 1.006 1.00 97.62 97 ASP A C 1
ATOM 799 O O . ASP A 1 97 ? -2.499 6.581 -0.197 1.00 97.62 97 ASP A O 1
ATOM 803 N N . ARG A 1 98 ? -2.079 7.555 1.776 1.00 98.06 98 ARG A N 1
ATOM 804 C CA . ARG A 1 98 ? -0.992 8.398 1.252 1.00 98.06 98 ARG A CA 1
ATOM 805 C C . ARG A 1 98 ? 0.164 7.561 0.714 1.00 98.06 98 ARG A C 1
ATOM 807 O O . ARG A 1 98 ? 0.703 7.898 -0.338 1.00 98.06 98 ARG A O 1
ATOM 814 N N . LEU A 1 99 ? 0.552 6.501 1.425 1.00 97.50 99 LEU A N 1
ATOM 815 C CA . LEU A 1 99 ? 1.610 5.597 0.978 1.00 97.50 99 LEU A CA 1
ATOM 816 C C . LEU A 1 99 ? 1.210 4.895 -0.321 1.00 97.50 99 LEU A C 1
ATOM 818 O O . LEU A 1 99 ? 1.970 4.951 -1.281 1.00 97.50 99 LEU A O 1
ATOM 822 N N . ARG A 1 100 ? -0.005 4.337 -0.384 1.00 98.44 100 ARG A N 1
ATOM 823 C CA . ARG A 1 100 ? -0.561 3.699 -1.584 1.00 98.44 100 ARG A CA 1
ATOM 824 C C . ARG A 1 100 ? -0.482 4.607 -2.807 1.00 98.44 100 ARG A C 1
ATOM 826 O O . ARG A 1 100 ? 0.125 4.227 -3.801 1.00 98.44 100 ARG A O 1
ATOM 833 N N . ARG A 1 101 ? -1.032 5.823 -2.705 1.00 98.31 101 ARG A N 1
ATOM 834 C CA . ARG A 1 101 ? -1.057 6.793 -3.813 1.00 98.31 101 ARG A CA 1
ATOM 835 C C . ARG A 1 101 ? 0.346 7.176 -4.273 1.00 98.31 101 ARG A C 1
ATOM 837 O O . ARG A 1 101 ? 0.583 7.314 -5.466 1.00 98.31 101 ARG A O 1
ATOM 844 N N . LYS A 1 102 ? 1.288 7.351 -3.337 1.00 98.31 102 LYS A N 1
ATOM 845 C CA . LYS A 1 102 ? 2.692 7.625 -3.678 1.00 98.31 102 LYS A CA 1
ATOM 846 C C . LYS A 1 102 ? 3.334 6.446 -4.400 1.00 98.31 102 LYS A C 1
ATOM 848 O O . LYS A 1 102 ? 4.027 6.664 -5.384 1.00 98.31 102 LYS A O 1
ATOM 853 N N . THR A 1 103 ? 3.103 5.221 -3.935 1.00 97.62 103 THR A N 1
ATOM 854 C CA . THR A 1 103 ? 3.608 4.017 -4.601 1.00 97.62 103 THR A CA 1
ATOM 855 C C . THR A 1 103 ? 3.040 3.890 -6.014 1.00 97.62 103 THR A C 1
ATOM 857 O O . THR A 1 103 ? 3.810 3.657 -6.933 1.00 97.62 103 THR A O 1
ATOM 860 N N . GLU A 1 104 ? 1.739 4.119 -6.212 1.00 98.00 104 GLU A N 1
ATOM 861 C CA . GLU A 1 104 ? 1.102 4.110 -7.542 1.00 98.00 104 GLU A CA 1
ATOM 862 C C . GLU A 1 104 ? 1.643 5.211 -8.464 1.00 98.00 104 GLU A C 1
ATOM 864 O O . GLU A 1 104 ? 1.815 4.984 -9.655 1.00 98.00 104 GLU A O 1
ATOM 869 N N . ALA A 1 105 ? 1.953 6.392 -7.922 1.00 97.31 105 ALA A N 1
ATOM 870 C CA . ALA A 1 105 ? 2.537 7.482 -8.701 1.00 97.31 105 ALA A CA 1
ATOM 871 C C . ALA A 1 105 ? 3.989 7.205 -9.132 1.00 97.31 105 ALA A C 1
ATOM 873 O O . ALA A 1 105 ? 4.394 7.638 -10.206 1.00 97.31 105 ALA A O 1
ATOM 874 N N . VAL A 1 106 ? 4.776 6.517 -8.296 1.00 95.69 106 VAL A N 1
ATOM 875 C CA . VAL A 1 106 ? 6.175 6.162 -8.605 1.00 95.69 106 VAL A CA 1
ATOM 876 C C . VAL A 1 106 ? 6.253 4.934 -9.518 1.00 95.69 106 VAL A C 1
ATOM 878 O O . VAL A 1 106 ? 7.092 4.903 -10.413 1.00 95.69 106 VAL A O 1
ATOM 881 N N . PHE A 1 107 ? 5.365 3.955 -9.328 1.00 95.38 107 PHE A N 1
ATOM 882 C CA . PHE A 1 107 ? 5.325 2.693 -10.072 1.00 95.38 107 PHE A CA 1
ATOM 883 C C . PHE A 1 107 ? 3.967 2.528 -10.782 1.00 95.38 107 PHE A C 1
ATOM 885 O O . PHE A 1 107 ? 3.106 1.781 -10.304 1.00 95.38 107 PHE A O 1
ATOM 892 N N . PRO A 1 108 ? 3.735 3.235 -11.904 1.00 94.88 108 PRO A N 1
ATOM 893 C CA . PRO A 1 108 ? 2.431 3.259 -12.575 1.00 94.88 108 PRO A CA 1
ATOM 894 C C . PRO A 1 108 ? 1.987 1.883 -13.098 1.00 94.88 108 PRO A C 1
ATOM 896 O O . PRO A 1 108 ? 0.797 1.570 -13.062 1.00 94.88 108 PRO A O 1
ATOM 899 N N . GLU A 1 109 ? 2.932 1.025 -13.492 1.00 93.62 109 GLU A N 1
ATOM 900 C CA . GLU A 1 109 ? 2.656 -0.321 -14.015 1.00 93.62 109 GLU A CA 1
ATOM 901 C C . GLU A 1 109 ? 2.589 -1.402 -12.920 1.00 93.62 109 GLU A C 1
ATOM 903 O O . GLU A 1 109 ? 2.306 -2.573 -13.183 1.00 93.62 109 GLU A O 1
ATOM 908 N N . ALA A 1 110 ? 2.775 -1.035 -11.649 1.00 95.31 110 ALA A N 1
ATOM 909 C CA . ALA A 1 110 ? 2.733 -1.998 -10.552 1.00 95.31 110 ALA A CA 1
ATOM 910 C C . ALA A 1 110 ? 1.374 -2.704 -10.444 1.00 95.31 110 ALA A C 1
ATOM 912 O O . ALA A 1 110 ? 1.300 -3.884 -10.116 1.00 95.31 110 ALA A O 1
ATOM 913 N N . ARG A 1 111 ? 0.256 -2.018 -10.706 1.00 94.88 111 ARG A N 1
ATOM 914 C CA . ARG A 1 111 ? -1.076 -2.644 -10.605 1.00 94.88 111 ARG A CA 1
ATOM 915 C C . ARG A 1 111 ? -1.308 -3.672 -11.718 1.00 94.88 111 ARG A C 1
ATOM 917 O O . ARG A 1 111 ? -1.8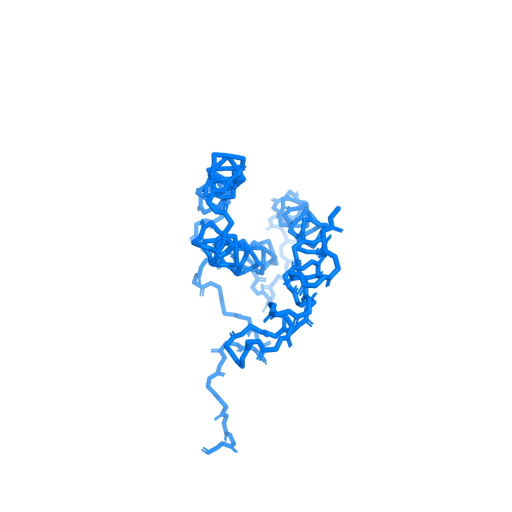91 -4.731 -11.455 1.00 94.88 111 ARG A O 1
ATOM 924 N N . THR A 1 112 ? -0.821 -3.383 -12.921 1.00 93.88 112 THR A N 1
ATOM 925 C CA . THR A 1 112 ? -0.972 -4.198 -14.136 1.00 93.88 112 THR A CA 1
ATOM 926 C C . THR A 1 112 ? 0.039 -5.344 -14.210 1.00 93.88 112 THR A C 1
ATOM 928 O O . THR A 1 112 ? -0.256 -6.351 -14.850 1.00 93.88 112 THR A O 1
ATOM 931 N N . PHE A 1 113 ? 1.166 -5.263 -13.492 1.00 91.88 113 PHE A N 1
ATOM 932 C CA . PHE A 1 113 ? 2.181 -6.319 -13.424 1.00 91.88 113 PHE A CA 1
ATOM 933 C C . PHE A 1 113 ? 1.580 -7.697 -13.105 1.00 91.88 113 PHE A C 1
ATOM 935 O O . PHE A 1 113 ? 0.924 -7.873 -12.083 1.00 91.88 113 PHE A O 1
ATOM 942 N N . VAL A 1 114 ? 1.811 -8.716 -13.929 1.00 89.56 114 VAL A N 1
ATOM 943 C CA . VAL A 1 114 ? 1.300 -10.073 -13.672 1.00 89.56 114 VAL A CA 1
ATOM 944 C C . VAL A 1 114 ? 2.348 -10.862 -12.901 1.00 89.56 114 VAL A C 1
ATOM 946 O O . VAL A 1 114 ? 3.432 -11.104 -13.418 1.00 89.56 114 VAL A O 1
ATOM 949 N N . ARG A 1 115 ? 2.032 -11.301 -11.676 1.00 87.94 115 ARG A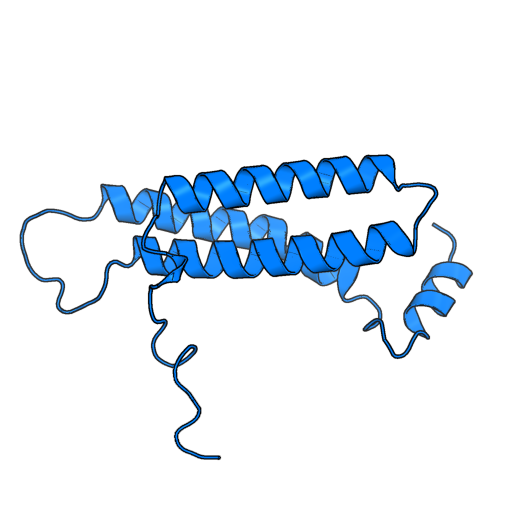 N 1
ATOM 950 C CA . ARG A 1 115 ? 2.930 -12.151 -10.878 1.00 87.94 115 ARG A CA 1
ATOM 951 C C . ARG A 1 115 ? 2.807 -13.607 -11.339 1.00 87.94 115 ARG A C 1
ATOM 953 O O . ARG A 1 115 ? 1.748 -14.213 -11.108 1.00 87.94 115 ARG A O 1
ATOM 960 N N . PRO A 1 116 ? 3.849 -14.198 -11.956 1.00 84.81 116 PRO A N 1
ATOM 961 C CA . PRO A 1 116 ? 3.767 -15.570 -12.435 1.00 84.81 116 PRO A CA 1
ATOM 962 C C . PRO A 1 116 ? 3.486 -16.545 -11.291 1.00 84.81 116 PRO A C 1
ATOM 964 O O . PRO A 1 116 ? 4.086 -16.447 -10.224 1.00 84.81 116 PRO A O 1
ATOM 967 N N . GLY A 1 117 ? 2.539 -17.462 -11.497 1.00 84.38 117 GLY A N 1
ATOM 968 C CA . GLY A 1 117 ? 2.116 -18.427 -10.475 1.00 84.38 117 GLY A CA 1
ATOM 969 C C . GLY A 1 117 ? 1.191 -17.879 -9.377 1.00 84.38 117 GLY A C 1
ATOM 970 O O . GLY A 1 117 ? 0.807 -18.646 -8.502 1.00 84.38 117 GLY A O 1
ATOM 971 N N . PHE A 1 118 ? 0.806 -16.595 -9.415 1.00 85.38 118 PHE A N 1
ATOM 972 C CA . PHE A 1 118 ? -0.121 -15.998 -8.438 1.00 85.38 118 PHE A CA 1
ATOM 973 C C . PHE A 1 118 ? -1.361 -15.358 -9.068 1.00 85.38 118 PHE A C 1
ATOM 975 O O . PHE A 1 118 ? -2.447 -15.488 -8.513 1.00 85.38 118 PHE A O 1
ATOM 982 N N . ASP A 1 119 ? -1.201 -14.630 -10.178 1.00 85.94 119 ASP A N 1
ATOM 983 C CA . ASP A 1 119 ? -2.282 -13.814 -10.757 1.00 85.94 119 ASP A CA 1
ATOM 984 C C . ASP A 1 119 ? -3.006 -14.494 -11.937 1.00 85.94 119 ASP A C 1
ATOM 986 O O . ASP A 1 119 ? -3.990 -13.962 -12.447 1.00 85.94 119 ASP A O 1
ATOM 990 N N . PHE A 1 120 ? -2.545 -15.668 -12.381 1.00 79.38 120 PHE A N 1
ATOM 991 C CA . PHE A 1 120 ? -3.239 -16.448 -13.409 1.00 79.38 120 PHE A CA 1
ATOM 992 C C . PHE A 1 120 ? -4.416 -17.229 -12.801 1.00 79.38 120 PHE A C 1
ATOM 994 O O . PHE A 1 120 ? -4.276 -17.745 -11.692 1.00 79.38 120 PHE A O 1
ATOM 1001 N N . PRO A 1 121 ? -5.551 -17.378 -13.513 1.00 60.31 121 PRO A N 1
ATOM 1002 C CA . PRO A 1 121 ? -6.605 -18.293 -13.089 1.00 60.31 121 PRO A CA 1
ATOM 1003 C C . PRO A 1 121 ? -6.062 -19.728 -13.033 1.00 60.31 121 PRO A C 1
ATOM 1005 O O . PRO A 1 121 ? -5.317 -20.146 -13.925 1.00 60.31 121 PRO A O 1
ATOM 1008 N N . ASP A 1 122 ? -6.425 -20.467 -11.982 1.00 59.34 122 ASP A N 1
ATOM 1009 C CA . ASP A 1 122 ? -6.040 -21.869 -11.799 1.00 59.34 122 ASP A CA 1
ATOM 1010 C C . ASP A 1 122 ? -6.382 -22.675 -13.060 1.00 59.34 122 ASP A C 1
ATOM 1012 O O . ASP A 1 122 ? -7.549 -22.862 -13.392 1.00 59.34 122 ASP A O 1
ATOM 1016 N N . LYS A 1 123 ? -5.370 -23.210 -13.755 1.00 54.91 123 LYS A N 1
ATOM 1017 C CA . LYS A 1 123 ? -5.569 -24.090 -14.924 1.00 54.91 123 LYS A CA 1
ATOM 1018 C C . LYS A 1 123 ? -6.110 -25.488 -14.555 1.00 54.91 123 LYS A C 1
ATOM 1020 O O . LYS A 1 123 ? -6.198 -26.351 -15.424 1.00 54.91 123 LYS A O 1
ATOM 1025 N N . HIS A 1 124 ? -6.446 -25.726 -13.283 1.00 58.84 124 HIS A N 1
ATOM 1026 C CA . HIS A 1 124 ? -6.783 -27.045 -12.732 1.00 58.84 124 HIS A CA 1
ATOM 1027 C C . HIS A 1 124 ? -8.005 -27.058 -11.793 1.00 58.84 124 HIS A C 1
ATOM 1029 O O . HIS A 1 124 ? -8.089 -27.929 -10.927 1.00 58.84 124 HIS A O 1
ATOM 1035 N N . ARG A 1 125 ? -8.952 -26.128 -11.942 1.00 47.88 125 ARG A N 1
ATOM 1036 C CA . ARG A 1 125 ? -10.273 -26.235 -11.302 1.00 47.88 125 ARG A CA 1
ATOM 1037 C C . ARG A 1 125 ? -11.377 -26.379 -12.329 1.00 47.88 125 ARG A C 1
ATOM 1039 O O . ARG A 1 125 ? -11.293 -25.683 -13.362 1.00 47.88 125 ARG A O 1
#

pLDDT: mean 79.12, std 16.93, range [41.0, 98.44]

Radius of gyration: 18.09 Å; chains: 1; bounding box: 40×36×51 Å

Foldseek 3Di:
DDPVLLVVQCPPPVHPRPCLVVLLVVLVVLLVVLQVVLVVLVVPDDPDDDPPDPRVSLQSLLVSLVSLVVNLVSLVVVLVVCVVCNVVSVVVNVVSVVVNVVSCVVRVCSNVDDDPPPRDDPPPD

Organism: NCBI:txid412755

Sequence (125 aa):
MNKEYIKKLAENPNLIPGIYNYCDRWYQHFIYVKLIRAVQGQFEETPQGLDEFPKDSDGSAKVALIAIDRSIAAWGQMREHFPQRRDDILDVLVHLDRLRRKTEAVFPEARTFVRPGFDFPDKHR